Protein AF-A0A6P6VJN5-F1 (afdb_monomer_lite)

Secondary structure (DSSP, 8-state):
----PPP---------------------------------GGGG-----S--S-S---HHHHHHHHHHHHHHHHH--HHHHHHHHHHTS-GGGS--B-HHHHHHHHTT-TTS----SS-B-

Sequence (121 aa):
MASHRICFVSLASLSNKKPRNRQKSHLCQDFEKEEMGIDLKVGGKVKKTKRTAPKSDDIYLKLLVKLYRFLVRRTGSRFNAVLLKRLFMSKINKPPLSLSRLVKVMEGKEDTIAVLVGTIC

Structure (mmCIF, N/CA/C/O backbone):
data_AF-A0A6P6VJN5-F1
#
_entry.id   AF-A0A6P6VJN5-F1
#
loop_
_atom_site.group_PDB
_atom_site.id
_atom_site.type_symbol
_atom_site.label_atom_id
_atom_site.label_alt_id
_atom_site.label_comp_id
_atom_site.label_asym_id
_atom_site.label_entity_id
_atom_site.label_seq_id
_atom_site.pdbx_PDB_ins_code
_atom_site.Cartn_x
_atom_site.Cartn_y
_atom_site.Cartn_z
_atom_site.occupancy
_atom_site.B_iso_or_equiv
_atom_site.auth_seq_id
_atom_site.auth_comp_id
_atom_site.auth_asym_id
_atom_site.auth_atom_id
_atom_site.pdbx_PDB_model_num
ATOM 1 N N . MET A 1 1 ? -44.663 25.502 -10.613 1.00 41.06 1 MET A N 1
ATOM 2 C CA . MET A 1 1 ? -43.741 26.267 -9.747 1.00 41.06 1 MET A CA 1
ATOM 3 C C . MET A 1 1 ? -42.373 26.295 -10.412 1.00 41.06 1 MET A C 1
ATOM 5 O O . MET A 1 1 ? -41.951 25.270 -10.930 1.00 41.06 1 MET A O 1
ATOM 9 N N . ALA A 1 2 ? -41.798 27.497 -10.489 1.00 38.66 2 ALA A N 1
ATOM 10 C CA . ALA A 1 2 ? -40.539 27.898 -11.128 1.00 38.66 2 ALA A CA 1
ATOM 11 C C . ALA A 1 2 ? -39.391 26.877 -10.942 1.00 38.66 2 ALA A C 1
ATOM 13 O O . ALA A 1 2 ? -39.262 26.290 -9.876 1.00 38.66 2 ALA A O 1
ATOM 14 N N . SER A 1 3 ? -38.628 26.505 -11.977 1.00 29.95 3 SER A N 1
ATOM 15 C CA . SER A 1 3 ? -37.592 27.301 -12.665 1.00 29.95 3 SER A CA 1
ATOM 16 C C . SER A 1 3 ? -36.496 27.776 -11.700 1.00 29.95 3 SER A C 1
ATOM 18 O O . SER A 1 3 ? -36.777 28.543 -10.792 1.00 29.95 3 SER A O 1
ATOM 20 N N . HIS A 1 4 ? -35.257 27.307 -11.879 1.00 33.25 4 HIS A N 1
ATOM 21 C CA . HIS A 1 4 ? -34.145 28.141 -12.359 1.00 33.25 4 HIS A CA 1
ATOM 22 C C . HIS A 1 4 ? -32.808 27.388 -12.294 1.00 33.25 4 HIS A C 1
ATOM 24 O O . HIS A 1 4 ? -32.218 27.144 -11.245 1.00 33.25 4 HIS A O 1
ATOM 30 N N . ARG A 1 5 ? -32.348 27.032 -13.499 1.00 33.62 5 ARG A N 1
ATOM 31 C CA . ARG A 1 5 ? -30.970 26.687 -13.840 1.00 33.62 5 ARG A CA 1
ATOM 32 C C . ARG A 1 5 ? -30.081 27.914 -13.638 1.00 33.62 5 ARG A C 1
ATOM 34 O O . ARG A 1 5 ? -30.485 29.034 -13.943 1.00 33.62 5 ARG A O 1
ATOM 41 N N . ILE A 1 6 ? -28.871 27.667 -13.156 1.00 38.53 6 ILE A N 1
ATOM 42 C CA . ILE A 1 6 ? -27.840 28.670 -12.900 1.00 38.53 6 ILE A CA 1
ATOM 43 C C . ILE A 1 6 ? -27.374 29.283 -14.230 1.00 38.53 6 ILE A C 1
ATOM 45 O O . ILE A 1 6 ? -26.937 28.574 -15.136 1.00 38.53 6 ILE A O 1
ATOM 49 N N . CYS A 1 7 ? -27.503 30.609 -14.320 1.00 26.97 7 CYS A N 1
ATOM 50 C CA . CYS A 1 7 ? -26.990 31.467 -15.382 1.00 26.97 7 CYS A CA 1
ATOM 51 C C . CYS A 1 7 ? -25.458 31.469 -15.402 1.00 26.97 7 CYS A C 1
ATOM 53 O O . CYS A 1 7 ? -24.831 31.789 -14.395 1.00 26.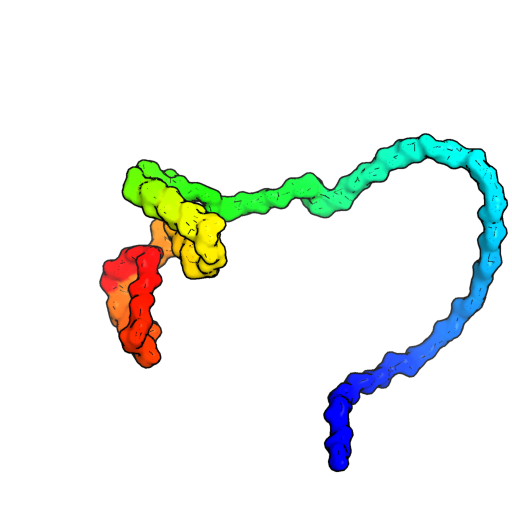97 7 CYS A O 1
ATOM 55 N N . PHE A 1 8 ? -24.866 31.241 -16.575 1.00 30.28 8 PHE A N 1
ATOM 56 C CA . PHE A 1 8 ? -23.544 31.773 -16.905 1.00 30.28 8 PHE A CA 1
ATOM 57 C C . PHE A 1 8 ? -23.739 32.811 -18.005 1.00 30.28 8 PHE A C 1
ATOM 59 O O . PHE A 1 8 ? -24.189 32.495 -19.107 1.00 30.28 8 PHE A O 1
ATOM 66 N N . VAL A 1 9 ? -23.498 34.071 -17.657 1.00 34.94 9 VAL A N 1
ATOM 67 C CA . VAL A 1 9 ? -23.752 35.215 -18.526 1.00 34.94 9 VAL A CA 1
ATOM 68 C C . VAL A 1 9 ? -22.583 35.381 -19.492 1.00 34.94 9 VAL A C 1
ATOM 70 O O . VAL A 1 9 ? -21.448 35.635 -19.106 1.00 34.94 9 VAL A O 1
ATOM 73 N N . SER A 1 10 ? -22.930 35.191 -20.760 1.00 29.27 10 SER A N 1
ATOM 74 C CA . SER A 1 10 ? -22.388 35.804 -21.970 1.00 29.27 10 SER A CA 1
ATOM 75 C C . SER A 1 10 ? -21.598 37.103 -21.770 1.00 29.27 10 SER A C 1
ATOM 77 O O . SER A 1 10 ? -22.142 38.084 -21.275 1.00 29.27 10 SER A O 1
ATOM 79 N N . LEU A 1 11 ? -20.404 37.166 -22.362 1.00 32.53 11 LEU A N 1
ATOM 80 C CA . LEU A 1 11 ? -19.951 38.371 -23.053 1.00 32.53 11 LEU A CA 1
ATOM 81 C C . LEU A 1 11 ? -19.434 37.957 -24.436 1.00 32.53 11 LEU A C 1
ATOM 83 O O . LEU A 1 11 ? -18.291 37.541 -24.610 1.00 32.53 11 LEU A O 1
ATOM 87 N N . ALA A 1 12 ? -20.328 38.031 -25.417 1.00 36.06 12 ALA A N 1
ATOM 88 C CA . ALA A 1 12 ? -19.999 38.014 -26.830 1.00 36.06 12 ALA A CA 1
ATOM 89 C C . ALA A 1 12 ? -20.174 39.429 -27.392 1.00 36.06 12 ALA A C 1
ATOM 91 O O . ALA A 1 12 ? -21.232 40.037 -27.237 1.00 36.06 12 ALA A O 1
ATOM 92 N N . SER A 1 13 ? -19.140 39.934 -28.056 1.00 34.41 13 SER A N 1
ATOM 93 C CA . SER A 1 13 ? -19.173 40.962 -29.106 1.00 34.41 13 SER A CA 1
ATOM 94 C C . SER A 1 13 ? -17.732 41.160 -29.569 1.00 34.41 13 SER A C 1
ATOM 96 O O . SER A 1 13 ? -16.835 41.194 -28.741 1.00 34.41 13 SER A O 1
ATOM 98 N N . LEU A 1 14 ? -17.378 41.329 -30.833 1.00 37.81 14 LEU A N 1
ATOM 99 C CA . LEU A 1 14 ? -18.037 41.288 -32.135 1.00 37.81 14 LEU A CA 1
ATOM 100 C C . LEU A 1 14 ? -16.842 41.476 -33.099 1.00 37.81 14 LEU A C 1
ATOM 102 O O . LEU A 1 14 ? -15.976 42.291 -32.794 1.00 37.81 14 LEU A O 1
ATOM 106 N N . SER A 1 15 ? -16.773 40.781 -34.235 1.00 32.72 15 SER A N 1
ATOM 107 C CA . SER A 1 15 ? -16.487 41.410 -35.543 1.00 32.72 15 SER A CA 1
ATOM 108 C C . SER A 1 15 ? -16.094 40.388 -36.617 1.00 32.72 15 SER A C 1
ATOM 110 O O . SER A 1 15 ? -15.025 39.785 -36.624 1.00 32.72 15 SER A O 1
ATOM 112 N N . ASN A 1 16 ? -17.046 40.247 -37.532 1.00 39.81 16 ASN A N 1
ATOM 113 C CA . ASN A 1 16 ? -16.986 39.897 -38.947 1.00 39.81 16 ASN A CA 1
ATOM 114 C C . ASN A 1 16 ? -15.630 40.039 -39.685 1.00 39.81 16 ASN A C 1
ATOM 116 O O . ASN A 1 16 ? -15.063 41.128 -39.735 1.00 39.81 16 ASN A O 1
ATOM 120 N N . LYS A 1 17 ? -15.254 39.001 -40.454 1.00 35.69 17 LYS A N 1
ATOM 121 C CA . LYS A 1 17 ? -15.036 39.085 -41.921 1.00 35.69 17 LYS A CA 1
ATOM 122 C C . LYS A 1 17 ? -14.866 37.691 -42.565 1.00 35.69 17 LYS A C 1
ATOM 124 O O . LYS A 1 17 ? -13.899 36.979 -42.336 1.00 35.69 17 LYS A O 1
ATOM 129 N N . LYS A 1 18 ? -15.842 37.337 -43.403 1.00 36.38 18 LYS A N 1
ATOM 130 C CA . LYS A 1 18 ? -15.865 36.303 -44.472 1.00 36.38 18 LYS A CA 1
ATOM 131 C C . LYS A 1 18 ? -15.063 36.833 -45.710 1.00 36.38 18 LYS A C 1
ATOM 133 O O . LYS A 1 18 ? -14.709 38.012 -45.642 1.00 36.38 18 LYS A O 1
ATOM 138 N N . PRO A 1 19 ? -14.824 36.151 -46.874 1.00 41.97 19 PRO A N 1
ATOM 139 C CA . PRO A 1 19 ? -15.019 34.753 -47.356 1.00 41.97 19 PRO A CA 1
ATOM 140 C C . PRO A 1 19 ? -13.802 34.158 -48.146 1.00 41.97 19 PRO A C 1
ATOM 142 O O . PRO A 1 19 ? -12.883 34.884 -48.501 1.00 41.97 19 PRO A O 1
ATOM 145 N N . ARG A 1 20 ? -13.861 32.887 -48.597 1.00 31.16 20 ARG A N 1
ATOM 146 C CA . ARG A 1 20 ? -14.124 32.473 -50.014 1.00 31.16 20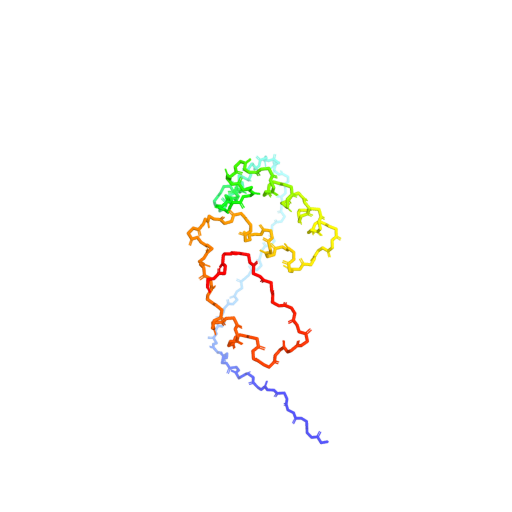 ARG A CA 1
ATOM 147 C C . ARG A 1 20 ? -13.607 31.064 -50.344 1.00 31.16 20 ARG A C 1
ATOM 149 O O . ARG A 1 20 ? -12.436 30.747 -50.215 1.00 31.16 20 ARG A O 1
ATOM 156 N N . ASN A 1 21 ? -14.550 30.293 -50.869 1.00 37.03 21 ASN A N 1
ATOM 157 C CA . ASN A 1 21 ? -14.453 29.030 -51.586 1.00 37.03 21 ASN A CA 1
ATOM 158 C C . ASN A 1 21 ? -13.385 29.034 -52.702 1.00 37.03 21 ASN A C 1
ATOM 160 O O . ASN A 1 21 ? -13.310 30.010 -53.453 1.00 37.03 21 ASN A O 1
ATOM 164 N N . ARG A 1 22 ? -12.664 27.921 -52.898 1.00 32.91 22 ARG A N 1
ATOM 165 C CA . ARG A 1 22 ? -12.225 27.499 -54.238 1.00 32.91 22 ARG A CA 1
ATOM 166 C C . ARG A 1 22 ? -11.879 26.012 -54.278 1.00 32.91 22 ARG A C 1
ATOM 168 O O . ARG A 1 22 ? -10.839 25.575 -53.804 1.00 32.91 22 ARG A O 1
ATOM 175 N N . GLN A 1 23 ? -12.788 25.272 -54.901 1.00 43.59 23 GLN A N 1
ATOM 176 C CA . GLN A 1 23 ? -12.541 23.989 -55.542 1.00 43.59 23 GLN A CA 1
ATOM 177 C C . GLN A 1 23 ? -11.275 24.062 -56.408 1.00 43.59 23 GLN A C 1
ATOM 179 O O . GLN A 1 23 ? -11.150 24.971 -57.230 1.00 43.59 23 GLN A O 1
ATOM 184 N N . LYS A 1 24 ? -10.394 23.070 -56.279 1.00 35.03 24 LYS A N 1
ATOM 185 C CA . LYS A 1 24 ? -9.616 22.538 -57.399 1.00 35.03 24 LYS A CA 1
ATOM 186 C C . LYS A 1 24 ? -9.541 21.023 -57.254 1.00 35.03 24 LYS A C 1
ATOM 188 O O . LYS A 1 24 ? -8.782 20.489 -56.456 1.00 35.03 24 LYS A O 1
ATOM 193 N N . SER A 1 25 ? -10.379 20.358 -58.041 1.00 39.44 25 SER A N 1
ATOM 194 C CA . SER A 1 25 ? -10.029 19.102 -58.687 1.00 39.44 25 SER A CA 1
ATOM 195 C C . SER A 1 25 ? -8.676 19.259 -59.377 1.00 39.44 25 SER A C 1
ATOM 197 O O . SER A 1 25 ? -8.455 20.292 -60.006 1.00 39.44 25 SER A O 1
ATOM 199 N N . HIS A 1 26 ? -7.799 18.266 -59.256 1.00 31.64 26 HIS A N 1
ATOM 200 C CA . HIS A 1 26 ? -7.094 17.633 -60.371 1.00 31.64 26 HIS A CA 1
ATOM 201 C C . HIS A 1 26 ? -5.943 16.761 -59.856 1.00 31.64 26 HIS A C 1
ATOM 203 O O . HIS A 1 26 ? -5.054 17.244 -59.171 1.00 31.64 26 HIS A O 1
ATOM 209 N N . LEU A 1 27 ? -5.978 15.515 -60.334 1.00 31.94 27 LEU A N 1
ATOM 210 C CA . LEU A 1 27 ? -4.835 14.724 -60.782 1.00 31.94 27 LEU A CA 1
ATOM 211 C C . LEU A 1 27 ? -3.966 14.050 -59.712 1.00 31.94 27 LEU A C 1
ATOM 213 O O . LEU A 1 27 ? -3.270 14.672 -58.923 1.00 31.94 27 LEU A O 1
ATOM 217 N N . CYS A 1 28 ? -4.021 12.719 -59.794 1.00 43.47 28 CYS A N 1
ATOM 218 C CA . CYS A 1 28 ? -3.006 11.754 -59.399 1.00 43.47 28 CYS A CA 1
ATOM 219 C C . CYS A 1 28 ? -1.591 12.340 -59.467 1.00 43.47 28 CYS A C 1
ATOM 221 O O . CYS A 1 28 ? -1.085 12.554 -60.566 1.00 43.47 28 CYS A O 1
ATOM 223 N N . GLN A 1 29 ? -0.970 12.560 -58.311 1.00 35.84 29 GLN A N 1
ATOM 224 C CA . GLN A 1 29 ? 0.471 12.726 -58.166 1.00 35.84 29 GLN A CA 1
ATOM 225 C C . GLN A 1 29 ? 0.871 12.017 -56.871 1.00 35.84 29 GLN A C 1
ATOM 227 O O . GLN A 1 29 ? 0.421 12.381 -55.789 1.00 35.84 29 GLN A O 1
ATOM 232 N N . ASP A 1 30 ? 1.592 10.915 -57.068 1.00 36.44 30 ASP A N 1
ATOM 233 C CA . ASP A 1 30 ? 2.612 10.347 -56.194 1.00 36.44 30 ASP A CA 1
ATOM 234 C C . ASP A 1 30 ? 2.217 10.076 -54.732 1.00 36.44 30 ASP A C 1
ATOM 236 O O . ASP A 1 30 ? 2.179 10.954 -53.874 1.00 36.44 30 ASP A O 1
ATOM 240 N N . PHE A 1 31 ? 2.017 8.789 -54.417 1.00 38.62 31 PHE A N 1
ATOM 241 C CA . PHE A 1 31 ? 2.213 8.277 -53.058 1.00 38.62 31 PHE A CA 1
ATOM 242 C C . PHE A 1 31 ? 3.713 8.362 -52.730 1.00 38.62 31 PHE A C 1
ATOM 244 O O . PHE A 1 31 ? 4.413 7.350 -52.655 1.00 38.62 31 PHE A O 1
ATOM 251 N N . GLU A 1 32 ? 4.229 9.575 -52.549 1.00 44.28 32 GLU A N 1
ATOM 252 C CA . GLU A 1 32 ? 5.441 9.748 -51.771 1.00 44.28 32 GLU A CA 1
ATOM 253 C C . GLU A 1 32 ? 5.114 9.244 -50.369 1.00 44.28 32 GLU A C 1
ATOM 255 O O . GLU A 1 32 ? 4.182 9.696 -49.698 1.00 44.28 32 GLU A O 1
ATOM 260 N N . LYS A 1 33 ? 5.827 8.196 -49.964 1.00 51.19 33 LYS A N 1
ATOM 261 C CA . LYS A 1 33 ? 5.791 7.693 -48.603 1.00 51.19 33 LYS A CA 1
ATOM 262 C C . LYS A 1 33 ? 6.429 8.770 -47.737 1.00 51.19 33 LYS A C 1
ATOM 264 O O . LYS A 1 33 ? 7.619 8.716 -47.455 1.00 51.19 33 LYS A O 1
ATOM 269 N N . GLU A 1 34 ? 5.621 9.745 -47.346 1.00 46.66 34 GLU A N 1
ATOM 270 C CA . GLU A 1 34 ? 5.895 10.624 -46.225 1.00 46.66 34 GLU A CA 1
ATOM 271 C C . GLU A 1 34 ? 6.133 9.699 -45.030 1.00 46.66 34 GLU A C 1
ATOM 273 O O . GLU A 1 34 ? 5.195 9.184 -44.409 1.00 46.66 34 GLU A O 1
ATOM 278 N N . GLU A 1 35 ? 7.399 9.403 -44.728 1.00 59.62 35 GLU A N 1
ATOM 279 C CA . GLU A 1 35 ? 7.759 8.944 -43.399 1.00 59.62 35 GLU A CA 1
ATOM 280 C C . GLU A 1 35 ? 7.466 10.112 -42.462 1.00 59.62 35 GLU A C 1
ATOM 282 O O . GLU A 1 35 ? 8.332 10.921 -42.138 1.00 59.62 35 GLU A O 1
ATOM 287 N N . MET A 1 36 ? 6.201 10.216 -42.052 1.00 62.00 36 MET A N 1
ATOM 288 C CA . MET A 1 36 ? 5.740 11.100 -40.995 1.00 62.00 36 MET A CA 1
ATOM 289 C C . MET A 1 36 ? 6.394 10.620 -39.701 1.00 62.00 36 MET A C 1
ATOM 291 O O . MET A 1 36 ? 5.803 9.865 -38.925 1.00 62.00 36 MET A O 1
ATOM 295 N N . GLY A 1 37 ? 7.656 11.008 -39.505 1.00 68.69 37 GLY A N 1
ATOM 296 C CA . GLY A 1 37 ? 8.399 10.793 -38.279 1.00 68.69 37 GLY A CA 1
ATOM 297 C C . GLY A 1 37 ? 7.539 11.281 -37.127 1.00 68.69 37 GLY A C 1
ATOM 298 O O . GLY A 1 37 ? 7.203 12.461 -37.038 1.00 68.69 37 GLY A O 1
ATOM 299 N N . ILE A 1 38 ? 7.103 10.349 -36.282 1.00 70.94 38 ILE A N 1
ATOM 300 C CA . ILE A 1 38 ? 6.201 10.676 -35.187 1.00 70.94 38 ILE A CA 1
ATOM 301 C C . ILE A 1 38 ? 7.016 11.474 -34.166 1.00 70.94 38 ILE A C 1
ATOM 303 O O . ILE A 1 38 ? 7.825 10.898 -33.435 1.00 70.94 38 ILE A O 1
ATOM 307 N N . ASP A 1 39 ? 6.804 12.791 -34.107 1.00 73.81 39 ASP A N 1
ATOM 308 C CA . ASP A 1 39 ? 7.362 13.635 -33.050 1.00 73.81 39 ASP A CA 1
ATOM 309 C C . ASP A 1 39 ? 6.662 13.314 -31.724 1.00 73.81 39 ASP A C 1
ATOM 311 O O . ASP A 1 39 ? 5.623 13.862 -31.345 1.00 73.81 39 ASP A O 1
ATOM 315 N N . LEU A 1 40 ? 7.205 12.320 -31.027 1.00 73.50 40 LEU A N 1
ATOM 316 C CA . LEU A 1 40 ? 6.747 11.932 -29.707 1.00 73.50 40 LEU A CA 1
ATOM 317 C C . LEU A 1 40 ? 7.407 12.855 -28.684 1.00 73.50 40 LEU A C 1
ATOM 319 O O . LEU A 1 40 ? 8.605 12.729 -28.420 1.00 73.50 40 LEU A O 1
ATOM 323 N N . LYS A 1 41 ? 6.617 13.708 -28.014 1.00 70.62 41 LYS A N 1
ATOM 324 C CA . LYS A 1 41 ? 7.058 14.402 -26.790 1.00 70.62 41 LYS A CA 1
ATOM 325 C C . LYS A 1 41 ? 7.727 13.384 -25.850 1.00 70.62 41 LYS A C 1
ATOM 327 O O . LYS A 1 41 ? 7.085 12.455 -25.360 1.00 70.62 41 LYS A O 1
ATOM 332 N N . VAL A 1 42 ? 9.027 13.570 -25.599 1.00 68.31 42 VAL A N 1
ATOM 333 C CA . VAL A 1 42 ? 9.896 12.699 -24.775 1.00 68.31 42 VAL A CA 1
ATOM 334 C C . VAL A 1 42 ? 10.170 11.290 -25.362 1.00 68.31 42 VAL A C 1
ATOM 336 O O . VAL A 1 42 ? 10.441 10.342 -24.624 1.00 68.31 42 VAL A O 1
ATOM 339 N N . GLY A 1 43 ? 10.129 11.116 -26.687 1.00 75.19 43 GLY A N 1
ATOM 340 C CA . GLY A 1 43 ? 10.628 9.915 -27.378 1.00 75.19 43 GLY A CA 1
ATOM 341 C C . GLY A 1 43 ? 9.842 8.624 -27.109 1.00 75.19 43 GLY A C 1
ATOM 342 O O . GLY A 1 43 ? 10.400 7.529 -27.194 1.00 75.19 43 GLY A O 1
ATOM 343 N N . GLY A 1 44 ? 8.571 8.731 -26.705 1.00 78.94 44 GLY A N 1
ATOM 344 C CA . GLY A 1 44 ? 7.637 7.605 -26.530 1.00 78.94 44 GLY A CA 1
ATOM 345 C C . GLY A 1 44 ? 7.907 6.671 -25.340 1.00 78.94 44 GLY A C 1
ATOM 346 O O . GLY A 1 44 ? 7.023 5.924 -24.919 1.00 78.94 44 GLY A O 1
ATOM 347 N N . LYS A 1 45 ? 9.105 6.707 -24.747 1.00 79.50 45 LYS A N 1
ATOM 348 C CA . LYS A 1 45 ? 9.505 5.830 -23.639 1.00 79.50 45 LYS A CA 1
ATOM 349 C C . LYS A 1 45 ? 9.263 6.506 -22.293 1.00 79.50 45 LYS A C 1
ATOM 351 O O . LYS A 1 45 ? 10.083 7.278 -21.800 1.00 79.50 45 LYS A O 1
ATOM 356 N N . VAL A 1 46 ? 8.162 6.141 -21.639 1.00 83.75 46 VAL A N 1
ATOM 357 C CA . VAL A 1 46 ? 7.863 6.612 -20.279 1.00 83.75 46 VAL A CA 1
ATOM 358 C C . VAL A 1 46 ? 8.780 5.921 -19.266 1.00 83.75 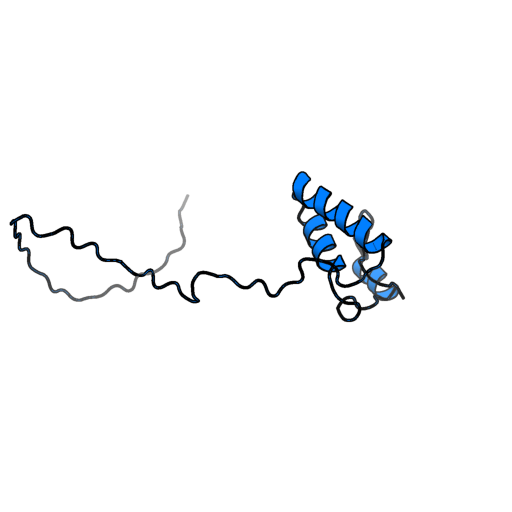46 VAL A C 1
ATOM 360 O O . VAL A 1 46 ? 8.594 4.750 -18.918 1.00 83.75 46 VAL A O 1
ATOM 363 N N . L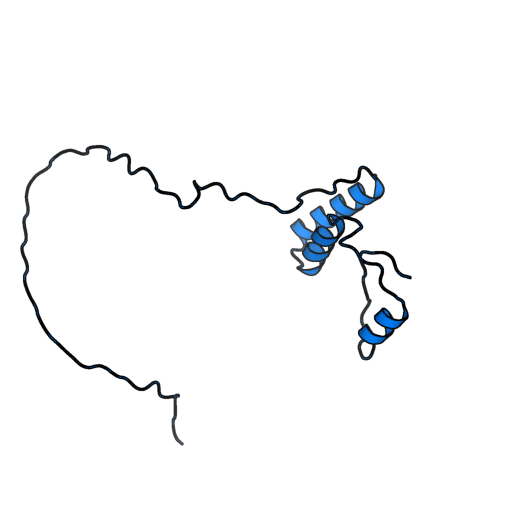YS A 1 47 ? 9.768 6.659 -18.748 1.00 83.75 47 LYS A N 1
ATOM 364 C CA . LYS A 1 47 ? 10.639 6.189 -17.662 1.00 83.75 47 LYS A CA 1
ATOM 365 C C . LYS A 1 47 ? 9.837 6.057 -16.364 1.00 83.75 47 LYS A C 1
ATOM 367 O O . LYS A 1 47 ? 9.180 6.994 -15.918 1.00 83.75 47 LYS A O 1
ATOM 372 N N . LYS A 1 48 ? 9.904 4.886 -15.725 1.00 82.50 48 LYS A N 1
ATOM 373 C CA . LYS A 1 48 ? 9.271 4.629 -14.421 1.00 82.50 48 LYS A CA 1
ATOM 374 C C . LYS A 1 48 ? 10.315 4.762 -13.312 1.00 82.50 48 LYS A C 1
ATOM 376 O O . LYS A 1 48 ? 11.049 3.821 -13.049 1.00 82.50 48 LYS A O 1
ATOM 381 N N . THR A 1 49 ? 10.332 5.896 -12.615 1.00 84.19 49 THR A N 1
ATOM 382 C CA . THR A 1 49 ? 11.279 6.176 -11.509 1.00 84.19 49 THR A CA 1
ATOM 383 C C . THR A 1 49 ? 10.932 5.441 -10.201 1.00 84.19 49 THR A C 1
ATOM 385 O O . THR A 1 49 ? 11.678 5.475 -9.225 1.00 84.19 49 THR A O 1
ATOM 388 N N . LYS A 1 50 ? 9.783 4.756 -10.142 1.00 85.81 50 LYS A N 1
ATOM 389 C CA . LYS A 1 50 ? 9.326 4.040 -8.941 1.00 85.81 50 LYS A CA 1
ATOM 390 C C . LYS A 1 50 ? 9.999 2.674 -8.787 1.00 85.81 50 LYS A C 1
ATOM 392 O O . LYS A 1 50 ? 10.264 1.987 -9.768 1.00 85.81 50 LYS A O 1
ATOM 397 N N . ARG A 1 51 ? 10.184 2.238 -7.536 1.00 86.81 51 ARG A N 1
ATOM 398 C CA . ARG A 1 51 ? 10.670 0.884 -7.234 1.00 86.81 51 ARG A CA 1
ATOM 399 C C . ARG A 1 51 ? 9.623 -0.161 -7.619 1.00 86.81 51 ARG A C 1
ATOM 401 O O . ARG A 1 51 ? 8.478 -0.085 -7.176 1.00 86.81 51 ARG A O 1
ATOM 408 N N . THR A 1 52 ? 10.040 -1.134 -8.424 1.00 86.31 52 THR A N 1
ATOM 409 C CA . THR A 1 52 ? 9.189 -2.239 -8.906 1.00 86.31 52 THR A CA 1
ATOM 410 C C . THR A 1 52 ? 9.367 -3.519 -8.080 1.00 86.31 52 THR A C 1
ATOM 412 O O . THR A 1 52 ? 8.495 -4.384 -8.092 1.00 86.31 52 THR A O 1
ATOM 415 N N . ALA A 1 53 ? 10.481 -3.631 -7.356 1.00 87.56 53 ALA A N 1
ATOM 416 C CA . ALA A 1 53 ? 10.850 -4.777 -6.533 1.00 87.56 53 ALA A CA 1
ATOM 417 C C . ALA A 1 53 ? 11.499 -4.298 -5.218 1.00 87.56 53 ALA A C 1
ATOM 419 O O . ALA A 1 53 ? 12.037 -3.181 -5.180 1.00 87.56 53 ALA A O 1
ATOM 420 N N . PRO A 1 54 ? 11.447 -5.106 -4.141 1.00 90.12 54 PRO A N 1
ATOM 421 C CA . PRO A 1 54 ? 12.199 -4.811 -2.930 1.00 90.12 54 PRO A CA 1
ATOM 422 C C . PRO A 1 54 ? 13.700 -4.906 -3.235 1.00 90.12 54 PRO A C 1
ATOM 424 O O . PRO A 1 54 ? 14.124 -5.776 -3.988 1.00 90.12 54 PRO A O 1
ATOM 427 N N . LYS A 1 55 ? 14.497 -3.998 -2.658 1.00 88.75 55 LYS A N 1
ATOM 428 C CA . LYS A 1 55 ? 15.965 -4.054 -2.767 1.00 88.75 55 LYS A CA 1
ATOM 429 C C . LYS A 1 55 ? 16.597 -5.064 -1.805 1.00 88.75 55 LYS A C 1
ATOM 431 O O . LYS A 1 55 ? 17.716 -5.483 -2.037 1.00 88.75 55 LYS A O 1
ATOM 436 N N . SER A 1 56 ? 15.912 -5.379 -0.707 1.00 88.94 56 SER A N 1
ATOM 437 C CA . SER A 1 56 ? 16.425 -6.262 0.342 1.00 88.94 56 SER A CA 1
ATOM 438 C C . SER A 1 56 ? 16.342 -7.729 -0.072 1.00 88.94 56 SER A C 1
ATOM 440 O O . SER A 1 56 ? 15.341 -8.146 -0.662 1.00 88.94 56 SER A O 1
ATOM 442 N N . ASP A 1 57 ? 17.354 -8.510 0.311 1.00 90.94 57 ASP A N 1
ATOM 443 C CA . ASP A 1 57 ? 17.440 -9.930 -0.035 1.00 90.94 57 ASP A CA 1
ATOM 444 C C . ASP A 1 57 ? 16.740 -10.895 0.926 1.00 90.94 57 ASP A C 1
ATOM 446 O O . ASP A 1 57 ? 16.688 -12.090 0.638 1.00 90.94 57 ASP A O 1
ATOM 450 N N . ASP A 1 58 ? 16.121 -10.368 1.983 1.00 92.88 58 ASP A N 1
ATOM 451 C CA . ASP A 1 58 ? 15.338 -11.123 2.962 1.00 92.88 58 ASP A CA 1
ATOM 452 C C . ASP A 1 58 ? 14.251 -11.997 2.304 1.00 92.88 58 ASP A C 1
ATOM 454 O O . ASP A 1 58 ? 13.407 -11.534 1.522 1.00 92.88 58 ASP A O 1
ATOM 458 N N . ILE A 1 59 ? 14.281 -13.283 2.650 1.00 95.44 59 ILE A N 1
ATOM 459 C CA . ILE A 1 59 ? 13.393 -14.323 2.135 1.00 95.44 59 ILE A CA 1
ATOM 460 C C . ILE A 1 59 ? 11.946 -14.054 2.567 1.00 95.44 59 ILE A C 1
ATOM 462 O O . ILE A 1 59 ? 11.038 -14.155 1.736 1.00 95.44 59 ILE A O 1
ATOM 466 N N . TYR A 1 60 ? 11.708 -13.638 3.814 1.00 94.00 60 TYR A N 1
ATOM 467 C CA . TYR A 1 60 ? 10.354 -13.397 4.327 1.00 94.00 60 TYR A CA 1
ATOM 468 C C . TYR A 1 60 ? 9.686 -12.233 3.604 1.00 94.00 60 TYR A C 1
ATOM 470 O O . TYR A 1 60 ? 8.530 -12.323 3.179 1.00 94.00 60 TYR A O 1
ATOM 478 N N . LEU A 1 61 ? 10.440 -11.160 3.364 1.00 91.94 61 LEU A N 1
ATOM 479 C CA . LEU A 1 61 ? 9.947 -10.017 2.607 1.00 91.94 61 LEU A CA 1
ATOM 480 C C . LEU A 1 61 ? 9.611 -10.403 1.159 1.00 91.94 61 LEU A C 1
ATOM 482 O O . LEU A 1 61 ? 8.580 -9.983 0.627 1.00 91.94 61 LEU A O 1
ATOM 486 N N . LYS A 1 62 ? 10.450 -11.228 0.519 1.00 92.75 62 LYS A N 1
ATOM 487 C CA . LYS A 1 62 ? 10.206 -11.734 -0.842 1.00 92.75 62 LYS A CA 1
ATOM 488 C C . LYS A 1 62 ? 8.942 -12.598 -0.907 1.00 92.75 62 LYS A C 1
ATOM 490 O O . LYS A 1 62 ? 8.171 -12.454 -1.860 1.00 92.75 62 LYS A O 1
ATOM 495 N N . LEU A 1 63 ? 8.694 -13.447 0.091 1.00 94.75 63 LEU A N 1
ATOM 496 C CA . LEU A 1 63 ? 7.474 -14.258 0.188 1.00 94.75 63 LEU A CA 1
ATOM 497 C C . LEU A 1 63 ? 6.226 -13.383 0.349 1.00 94.75 63 LEU A C 1
ATOM 499 O O . LEU A 1 63 ? 5.269 -13.532 -0.415 1.00 94.75 63 LEU A O 1
ATOM 503 N N . LEU A 1 64 ? 6.269 -12.402 1.255 1.00 93.06 64 LEU A N 1
ATOM 504 C CA . LEU A 1 64 ? 5.153 -11.484 1.486 1.00 93.06 64 LEU A CA 1
ATOM 505 C C . LEU A 1 64 ? 4.800 -10.701 0.212 1.00 93.06 64 LEU A C 1
ATOM 507 O O . LEU A 1 64 ? 3.639 -10.574 -0.170 1.00 93.06 64 LEU A O 1
ATOM 511 N N . VAL A 1 65 ? 5.819 -10.222 -0.504 1.00 94.12 65 VAL A N 1
ATOM 512 C CA . VAL A 1 65 ? 5.647 -9.520 -1.779 1.00 94.12 65 VAL A CA 1
ATOM 513 C C . VAL A 1 65 ? 5.014 -10.419 -2.841 1.00 94.12 65 VAL A C 1
ATOM 515 O O . VAL A 1 65 ? 4.160 -9.943 -3.590 1.00 94.12 65 VAL A O 1
ATOM 518 N N . LYS A 1 66 ? 5.400 -11.698 -2.935 1.00 94.19 66 LYS A N 1
ATOM 519 C CA . LYS A 1 66 ? 4.788 -12.642 -3.888 1.00 94.19 66 LYS A CA 1
ATOM 520 C C . LYS A 1 66 ? 3.293 -12.811 -3.614 1.00 94.19 66 LYS A C 1
ATOM 522 O O . LYS A 1 66 ? 2.501 -12.697 -4.549 1.00 94.19 66 LYS A O 1
ATOM 527 N N . LEU A 1 67 ? 2.919 -12.981 -2.346 1.00 94.25 67 LEU A N 1
ATOM 528 C CA . LEU A 1 67 ? 1.526 -13.077 -1.910 1.00 94.25 67 LEU A CA 1
ATOM 529 C C . LEU A 1 67 ? 0.744 -11.815 -2.305 1.00 94.25 67 LEU A C 1
ATOM 531 O O . LEU A 1 67 ? -0.250 -11.893 -3.027 1.00 94.25 67 LEU A O 1
ATOM 535 N N . TYR A 1 68 ? 1.221 -10.630 -1.921 1.00 94.44 68 TYR A N 1
ATOM 536 C CA . TYR A 1 68 ? 0.510 -9.386 -2.230 1.00 94.44 68 TYR A CA 1
ATOM 537 C C . TYR A 1 68 ? 0.462 -9.077 -3.733 1.00 94.44 68 TYR A C 1
ATOM 539 O O . TYR A 1 68 ? -0.526 -8.518 -4.206 1.00 94.44 68 TYR A O 1
ATOM 547 N N . ARG A 1 69 ? 1.467 -9.478 -4.527 1.00 93.50 69 ARG A N 1
ATOM 548 C CA . ARG A 1 69 ? 1.402 -9.377 -5.999 1.00 93.50 69 ARG A CA 1
ATOM 549 C C . ARG A 1 69 ? 0.316 -10.273 -6.587 1.00 93.50 69 ARG A C 1
ATOM 551 O O . ARG A 1 69 ? -0.353 -9.848 -7.529 1.00 93.50 69 ARG A O 1
ATOM 558 N N . PHE A 1 70 ? 0.137 -11.475 -6.045 1.00 95.00 70 PHE A N 1
ATOM 559 C CA . PHE A 1 70 ? -0.943 -12.372 -6.445 1.00 95.00 70 PHE A CA 1
ATOM 560 C C . PHE A 1 70 ? -2.314 -11.771 -6.109 1.00 95.00 70 PHE A C 1
ATOM 562 O O . PHE A 1 70 ? -3.155 -11.641 -7.000 1.00 95.00 70 PHE A O 1
ATOM 569 N N . LEU A 1 71 ? -2.502 -11.298 -4.872 1.00 95.12 71 LEU A N 1
ATOM 570 C CA . LEU A 1 71 ? -3.759 -10.678 -4.439 1.00 95.12 71 LEU A CA 1
ATOM 571 C C . LEU A 1 71 ? -4.115 -9.430 -5.250 1.00 95.12 71 LEU A C 1
ATOM 573 O O . LEU A 1 71 ? -5.258 -9.274 -5.666 1.00 95.12 71 LEU A O 1
ATOM 577 N N . VAL A 1 72 ? -3.152 -8.546 -5.528 1.00 95.19 72 VAL A N 1
ATOM 578 C CA . VAL A 1 72 ? -3.414 -7.333 -6.322 1.00 95.19 72 VAL A CA 1
ATOM 579 C C . VAL A 1 72 ? -3.887 -7.679 -7.734 1.00 95.19 72 VAL A C 1
ATOM 581 O O . VAL A 1 72 ? -4.787 -7.019 -8.244 1.00 95.19 72 VAL A O 1
ATOM 584 N N . ARG A 1 73 ? -3.322 -8.720 -8.360 1.00 94.62 73 ARG A N 1
ATOM 585 C CA . ARG A 1 73 ? -3.734 -9.151 -9.705 1.00 94.62 73 ARG A CA 1
ATOM 586 C C . ARG A 1 73 ? -5.120 -9.791 -9.733 1.00 94.62 73 ARG A C 1
ATOM 588 O O . ARG A 1 73 ? -5.788 -9.675 -10.752 1.00 94.62 73 ARG A O 1
ATOM 595 N N . ARG A 1 74 ? -5.520 -10.499 -8.672 1.00 96.06 74 ARG A N 1
ATOM 596 C CA . ARG A 1 74 ? -6.792 -11.239 -8.625 1.00 96.06 74 ARG A CA 1
ATOM 597 C C . ARG A 1 74 ? -7.951 -10.408 -8.086 1.00 96.06 74 ARG A C 1
ATOM 599 O O . ARG A 1 74 ? -9.025 -10.435 -8.665 1.00 96.06 74 ARG A O 1
ATOM 606 N N .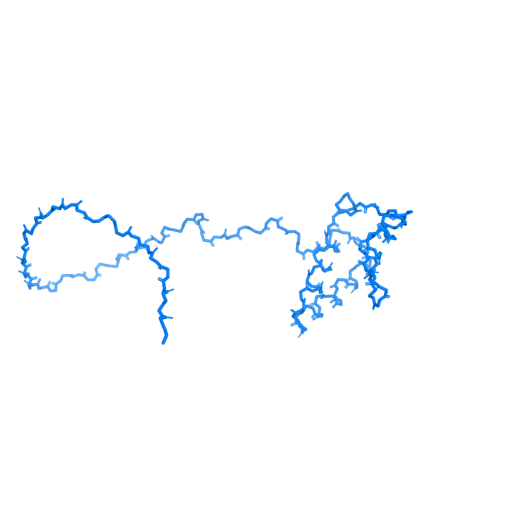 THR A 1 75 ? -7.737 -9.681 -6.995 1.00 94.31 75 THR A N 1
ATOM 607 C CA . THR A 1 75 ? -8.806 -8.977 -6.272 1.00 94.31 75 THR A CA 1
ATOM 608 C C . THR A 1 75 ? -8.987 -7.537 -6.750 1.00 94.31 75 THR A C 1
ATOM 610 O O . THR A 1 75 ? -10.063 -6.975 -6.599 1.00 94.31 75 THR A O 1
ATOM 613 N N . GLY A 1 76 ? -7.935 -6.892 -7.270 1.00 87.44 76 GLY A N 1
ATOM 614 C CA . GLY A 1 76 ? -8.002 -5.497 -7.727 1.00 87.44 76 GLY A CA 1
ATOM 615 C C . GLY A 1 76 ? -8.261 -4.455 -6.625 1.00 87.44 76 GLY A C 1
ATOM 616 O O . GLY A 1 76 ? -8.482 -3.284 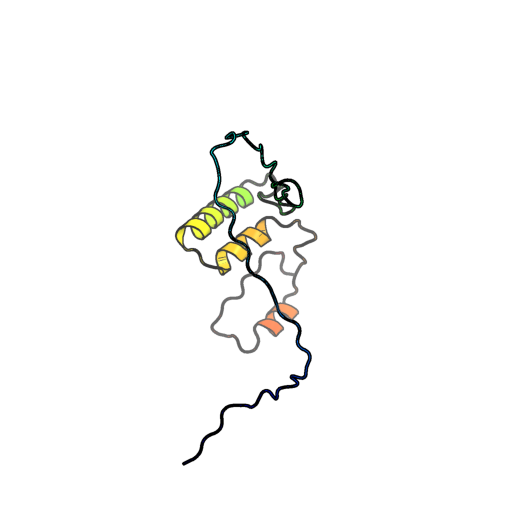-6.930 1.00 87.44 76 GLY A O 1
ATOM 617 N N . SER A 1 77 ? -8.222 -4.833 -5.340 1.00 93.19 77 SER A N 1
ATOM 618 C CA . SER A 1 77 ? -8.498 -3.906 -4.239 1.00 93.19 77 SER A CA 1
ATOM 619 C C . SER A 1 77 ? -7.398 -2.845 -4.093 1.00 93.19 77 SER A C 1
ATOM 621 O O . SER A 1 77 ? -6.193 -3.129 -4.107 1.00 93.19 77 SER A O 1
ATOM 623 N N . ARG A 1 78 ? -7.814 -1.584 -3.906 1.00 92.06 78 ARG A N 1
ATOM 624 C CA . ARG A 1 78 ? -6.885 -0.452 -3.727 1.00 92.06 78 ARG A CA 1
ATOM 625 C C . ARG A 1 78 ? -6.017 -0.608 -2.477 1.00 92.06 78 ARG A C 1
ATOM 627 O O . ARG A 1 78 ? -4.858 -0.201 -2.494 1.00 92.06 78 ARG A O 1
ATOM 634 N N . PHE A 1 79 ? -6.552 -1.227 -1.425 1.00 93.75 79 PHE A N 1
ATOM 635 C CA . PHE A 1 79 ? -5.834 -1.506 -0.180 1.00 93.75 79 PHE A CA 1
ATOM 636 C C . PHE A 1 79 ? -4.574 -2.354 -0.417 1.00 93.75 79 PHE A C 1
ATOM 638 O O . PHE A 1 79 ? -3.469 -1.941 -0.057 1.00 93.75 79 PHE A O 1
ATOM 645 N N . ASN A 1 80 ? -4.709 -3.472 -1.135 1.00 94.00 80 ASN A N 1
ATOM 646 C CA . ASN A 1 80 ? -3.591 -4.374 -1.425 1.00 94.00 80 ASN A CA 1
ATOM 647 C C . ASN A 1 80 ? -2.520 -3.691 -2.291 1.00 94.00 80 ASN A C 1
ATOM 649 O O . ASN A 1 80 ? -1.320 -3.890 -2.084 1.00 94.00 80 ASN A O 1
ATOM 653 N N . ALA A 1 81 ? -2.936 -2.833 -3.228 1.00 92.75 81 ALA A N 1
ATOM 654 C CA . ALA A 1 81 ? -2.013 -2.065 -4.060 1.00 92.75 81 ALA A CA 1
ATOM 655 C C . ALA A 1 81 ? -1.185 -1.057 -3.238 1.00 92.75 81 ALA A C 1
ATOM 657 O O . ALA A 1 81 ? 0.007 -0.866 -3.502 1.00 92.75 81 ALA A O 1
ATOM 658 N N . VAL A 1 82 ? -1.787 -0.434 -2.217 1.00 93.50 82 VAL A N 1
ATOM 659 C CA . VAL A 1 82 ? -1.087 0.476 -1.297 1.00 93.50 82 VAL A CA 1
ATOM 660 C C . VAL A 1 82 ? -0.095 -0.286 -0.420 1.00 93.50 82 VAL A C 1
ATOM 662 O O . VAL A 1 82 ? 1.049 0.159 -0.293 1.00 93.50 82 VAL A O 1
ATOM 665 N N . LEU A 1 83 ? -0.483 -1.441 0.131 1.00 93.81 83 LEU A N 1
ATOM 666 C CA . LEU A 1 83 ? 0.409 -2.281 0.938 1.00 93.81 83 LEU A CA 1
ATOM 667 C C . LEU A 1 83 ? 1.633 -2.738 0.140 1.00 93.81 83 LEU A C 1
ATOM 669 O O . LEU A 1 83 ? 2.764 -2.541 0.588 1.00 93.81 83 LEU A O 1
ATOM 673 N N . LEU A 1 84 ? 1.434 -3.234 -1.085 1.00 93.19 84 LEU A N 1
ATOM 674 C CA . LEU A 1 84 ? 2.531 -3.642 -1.963 1.00 93.19 84 LEU A CA 1
ATOM 675 C C . LEU A 1 84 ? 3.511 -2.487 -2.230 1.00 93.19 84 LEU A C 1
ATOM 677 O O . LEU A 1 84 ? 4.728 -2.668 -2.162 1.00 93.19 84 LEU A O 1
ATOM 681 N N . LYS A 1 85 ? 2.992 -1.276 -2.477 1.00 91.81 85 LYS A N 1
ATOM 682 C CA . LYS A 1 85 ? 3.823 -0.081 -2.675 1.00 91.81 85 LYS A CA 1
ATOM 683 C C . LYS A 1 85 ? 4.635 0.261 -1.422 1.00 91.81 85 LYS A C 1
ATOM 685 O O . LYS A 1 85 ? 5.798 0.637 -1.553 1.00 91.81 85 LYS A O 1
ATOM 690 N N . ARG A 1 86 ? 4.049 0.136 -0.225 1.00 93.19 86 ARG A N 1
ATOM 691 C CA . ARG A 1 86 ? 4.720 0.422 1.057 1.00 93.19 86 ARG A CA 1
ATOM 692 C C . ARG A 1 86 ? 5.804 -0.600 1.390 1.00 93.19 86 ARG A C 1
ATOM 694 O O . ARG A 1 86 ? 6.867 -0.213 1.870 1.00 93.19 86 ARG A O 1
ATOM 701 N N . LEU A 1 87 ? 5.605 -1.875 1.061 1.00 92.31 87 LEU A N 1
ATOM 702 C CA . LEU A 1 87 ? 6.618 -2.915 1.275 1.00 92.31 87 LEU A CA 1
ATOM 703 C C . LEU A 1 87 ? 7.923 -2.624 0.510 1.00 92.31 87 LEU A C 1
ATOM 705 O O . LEU A 1 87 ? 9.004 -2.809 1.069 1.00 92.31 87 LEU A O 1
ATOM 709 N N . PHE A 1 88 ? 7.843 -2.065 -0.706 1.00 91.25 88 PHE A N 1
ATOM 710 C CA . PHE A 1 88 ? 9.010 -1.706 -1.537 1.00 91.25 88 PHE A CA 1
ATOM 711 C C . PHE A 1 88 ? 9.776 -0.454 -1.087 1.00 91.25 88 PHE A C 1
ATOM 713 O O . PHE A 1 88 ? 10.864 -0.159 -1.600 1.00 91.25 88 PHE A O 1
ATOM 720 N N . MET A 1 89 ? 9.221 0.318 -0.155 1.00 91.38 89 MET A N 1
ATOM 721 C CA . MET A 1 89 ? 9.881 1.517 0.355 1.00 91.38 89 MET A CA 1
ATOM 722 C C . MET A 1 89 ? 11.135 1.149 1.165 1.00 91.38 89 MET A C 1
ATOM 724 O O . MET A 1 89 ? 11.271 0.036 1.670 1.00 91.38 89 MET A O 1
ATOM 728 N N . SER A 1 90 ? 12.081 2.081 1.278 1.00 89.75 90 SER A N 1
ATOM 729 C CA . SER A 1 90 ? 13.259 1.930 2.149 1.00 89.75 90 SER A CA 1
ATOM 730 C C . SER A 1 90 ? 12.877 2.164 3.608 1.00 89.75 90 SER A C 1
ATOM 732 O O . SER A 1 90 ? 11.845 2.774 3.874 1.00 89.75 90 SER A O 1
ATOM 734 N N . LYS A 1 91 ? 13.733 1.734 4.543 1.00 88.25 91 LYS A N 1
ATOM 735 C CA . LYS A 1 91 ? 13.526 1.916 5.990 1.00 88.25 91 LYS A CA 1
ATOM 736 C C . LYS A 1 91 ? 13.287 3.384 6.375 1.00 88.25 91 LYS A C 1
ATOM 738 O O . LYS A 1 91 ? 12.337 3.665 7.084 1.00 88.25 91 LYS A O 1
ATOM 743 N N . ILE A 1 92 ? 14.055 4.317 5.805 1.00 89.94 92 ILE A N 1
ATOM 744 C CA . ILE A 1 92 ? 13.902 5.768 6.049 1.00 89.94 92 ILE A CA 1
ATOM 745 C C . ILE A 1 92 ? 12.498 6.275 5.670 1.00 89.94 92 ILE A C 1
ATOM 747 O O . ILE A 1 92 ? 11.946 7.143 6.331 1.00 89.94 92 ILE A O 1
ATOM 751 N N . ASN A 1 93 ? 11.884 5.701 4.631 1.00 90.00 93 ASN A N 1
ATOM 752 C CA . ASN A 1 93 ? 10.557 6.106 4.162 1.00 90.00 93 ASN A CA 1
ATOM 753 C C . ASN A 1 93 ? 9.414 5.341 4.864 1.00 90.00 93 ASN A C 1
ATOM 755 O O . ASN A 1 93 ? 8.267 5.400 4.422 1.00 90.00 93 ASN A O 1
ATOM 759 N N . LYS A 1 94 ? 9.736 4.583 5.918 1.00 89.88 94 LYS A N 1
ATOM 760 C CA . LYS A 1 94 ? 8.806 3.885 6.811 1.00 89.88 94 LYS A CA 1
ATOM 761 C C . LYS A 1 94 ? 9.100 4.354 8.245 1.00 89.88 94 LYS A C 1
ATOM 763 O O . LYS A 1 94 ? 9.759 3.624 8.986 1.00 89.88 94 LYS A O 1
ATOM 768 N N . PRO A 1 95 ? 8.700 5.584 8.612 1.00 90.88 95 PRO A N 1
ATOM 769 C CA . PRO A 1 95 ? 8.980 6.107 9.942 1.00 90.88 95 PRO A CA 1
ATOM 770 C C . PRO A 1 95 ? 8.301 5.246 11.020 1.00 90.88 95 PRO A C 1
ATOM 772 O O . PRO A 1 95 ? 7.203 4.731 10.773 1.00 90.88 95 PRO A O 1
ATOM 775 N N . PRO A 1 96 ? 8.927 5.087 12.199 1.00 92.81 96 PRO A N 1
ATOM 776 C CA . PRO A 1 96 ? 8.290 4.435 13.335 1.00 92.81 96 PRO A CA 1
ATOM 777 C C . PRO A 1 96 ? 7.076 5.248 13.789 1.00 92.81 96 PRO A C 1
ATOM 779 O O . PRO A 1 96 ? 7.133 6.480 13.821 1.00 92.81 96 PRO A O 1
ATOM 782 N N . LEU A 1 97 ? 5.982 4.571 14.138 1.00 92.94 97 LEU A N 1
ATOM 783 C CA . LEU A 1 97 ? 4.817 5.222 14.736 1.00 92.94 97 LEU A CA 1
ATOM 784 C C . LEU A 1 97 ? 4.699 4.860 16.211 1.00 92.94 97 LEU A C 1
ATOM 786 O O . LEU A 1 97 ? 4.828 3.693 16.570 1.00 92.94 97 LEU A O 1
ATOM 790 N N . SER A 1 98 ? 4.409 5.867 17.034 1.00 94.56 98 SER A N 1
ATOM 791 C CA . SER A 1 98 ? 4.190 5.671 18.461 1.00 94.56 98 SER A CA 1
ATOM 792 C C . SER A 1 98 ? 2.785 5.160 18.772 1.00 94.56 98 SER A C 1
ATOM 794 O O . SER A 1 98 ? 1.815 5.528 18.095 1.00 94.56 98 SER A O 1
ATOM 796 N N . LEU A 1 99 ? 2.655 4.389 19.852 1.00 92.50 99 LEU A N 1
ATOM 797 C CA . LEU A 1 99 ? 1.357 3.921 20.354 1.00 92.50 99 LEU A CA 1
ATOM 798 C C . LEU A 1 99 ? 0.390 5.072 20.649 1.00 92.50 99 LEU A C 1
ATOM 800 O O . LEU A 1 99 ? -0.758 5.038 20.211 1.00 92.50 99 LEU A O 1
ATOM 804 N N . SER A 1 100 ? 0.854 6.146 21.295 1.00 94.00 100 SER A N 1
ATOM 805 C CA . SER A 1 100 ? 0.005 7.305 21.606 1.00 94.00 100 SER A CA 1
ATOM 806 C C . SER A 1 100 ? -0.581 7.961 20.352 1.00 94.00 100 SER A C 1
ATOM 808 O O . SER A 1 100 ? -1.677 8.513 20.391 1.00 94.00 100 SER A O 1
ATOM 810 N N . ARG A 1 101 ? 0.137 7.914 19.222 1.00 92.69 101 ARG A N 1
ATOM 811 C CA . ARG A 1 101 ? -0.359 8.441 17.946 1.00 92.69 101 ARG A CA 1
ATOM 812 C C . ARG A 1 101 ? -1.351 7.487 17.287 1.00 92.69 101 ARG A C 1
ATOM 814 O O . ARG A 1 101 ? -2.258 7.958 16.612 1.00 92.69 101 ARG A O 1
ATOM 821 N N . LEU A 1 102 ? -1.192 6.179 17.487 1.00 92.25 102 LEU A N 1
ATOM 822 C CA . LEU A 1 102 ? -2.135 5.175 17.003 1.00 92.25 102 LEU A CA 1
ATOM 823 C C . LEU A 1 102 ? -3.490 5.304 17.709 1.00 92.25 102 LEU A C 1
ATOM 825 O O . LEU A 1 102 ? -4.509 5.348 17.025 1.00 92.25 102 LEU A O 1
ATOM 829 N N . VAL A 1 103 ? -3.487 5.447 19.040 1.00 93.25 103 VAL A N 1
ATOM 830 C CA . VAL A 1 103 ? -4.706 5.630 19.850 1.00 93.25 103 VAL A CA 1
ATOM 831 C C . VAL A 1 103 ? -5.505 6.829 19.341 1.00 93.25 103 VAL A C 1
ATOM 833 O O . VAL A 1 103 ? -6.654 6.667 18.952 1.00 93.25 103 VAL A O 1
ATOM 836 N N . LYS A 1 104 ? -4.851 7.983 19.160 1.00 93.31 104 LYS A N 1
ATOM 837 C CA . LYS A 1 104 ? -5.483 9.200 18.617 1.00 93.31 104 LYS A CA 1
ATOM 838 C C . LYS A 1 104 ? -6.101 9.037 17.226 1.00 93.31 104 LYS A C 1
ATOM 840 O O . LYS A 1 104 ? -7.035 9.742 16.873 1.00 93.31 104 LYS A O 1
ATOM 845 N N . VAL A 1 105 ? -5.559 8.152 16.387 1.00 92.31 105 VAL A N 1
ATOM 846 C CA . VAL A 1 105 ? -6.088 7.903 15.030 1.00 92.31 105 VAL A CA 1
ATOM 847 C C . VAL A 1 105 ? -7.263 6.917 15.045 1.00 92.31 105 VAL A C 1
ATOM 849 O O . VAL A 1 105 ? -8.087 6.931 14.120 1.00 92.31 105 VAL A O 1
ATOM 852 N N . MET A 1 106 ? -7.301 6.055 16.064 1.00 94.25 106 MET A N 1
ATOM 853 C CA . MET A 1 106 ? -8.325 5.035 16.293 1.00 94.25 106 MET A CA 1
ATOM 854 C C . MET A 1 106 ? -9.509 5.550 17.122 1.00 94.25 106 MET A C 1
ATOM 856 O O . MET A 1 106 ? -10.555 4.908 17.113 1.00 94.25 106 MET A O 1
ATOM 860 N N . GLU A 1 107 ? -9.384 6.703 17.787 1.00 94.00 107 GLU A N 1
ATOM 861 C CA . GLU A 1 107 ? -10.503 7.391 18.442 1.00 94.00 107 GLU A CA 1
ATOM 862 C C . GLU A 1 107 ? -11.694 7.530 17.467 1.00 94.00 107 GLU A C 1
ATOM 864 O O . GLU A 1 107 ? -11.558 8.048 16.354 1.00 94.00 107 GLU A O 1
ATOM 869 N N . GLY A 1 108 ? -12.857 7.000 17.864 1.00 92.56 108 GLY A N 1
ATOM 870 C CA . GLY A 1 108 ? -14.086 6.990 17.059 1.00 92.56 108 GLY A CA 1
ATOM 871 C C . GLY A 1 108 ? -14.167 5.916 15.963 1.00 92.56 108 GLY A C 1
ATOM 872 O O . GLY A 1 108 ? -15.052 5.994 15.112 1.00 92.56 108 GLY A O 1
ATOM 873 N N . LYS A 1 109 ? -13.252 4.934 15.931 1.00 93.44 109 LYS A N 1
ATOM 874 C CA . LYS A 1 109 ? -13.217 3.848 14.928 1.00 93.44 109 LYS A CA 1
ATOM 875 C C . LYS A 1 109 ? -13.014 2.471 15.561 1.00 93.44 109 LYS A C 1
ATOM 877 O O . LYS A 1 109 ? -12.065 1.758 15.233 1.00 93.44 109 LYS A O 1
ATOM 882 N N . GLU A 1 110 ? -13.922 2.111 16.451 1.00 90.12 110 GLU A N 1
ATOM 883 C CA . GLU A 1 110 ? -13.821 0.926 17.313 1.00 90.12 110 GLU A CA 1
ATOM 884 C C . GLU A 1 110 ? -13.958 -0.390 16.528 1.00 90.12 110 GLU A C 1
ATOM 886 O O . GLU A 1 110 ? -13.261 -1.360 16.811 1.00 90.12 110 GLU A O 1
ATOM 891 N N . ASP A 1 111 ? -14.751 -0.387 15.452 1.00 94.31 111 ASP A N 1
ATOM 892 C CA . ASP A 1 111 ? -15.030 -1.584 14.644 1.00 94.31 111 ASP A CA 1
ATOM 893 C C . ASP A 1 111 ? -13.963 -1.884 13.577 1.00 94.31 111 ASP A C 1
ATOM 895 O O . ASP A 1 111 ? -14.089 -2.828 12.792 1.00 94.31 111 ASP A O 1
ATOM 899 N N . THR A 1 112 ? -12.917 -1.056 13.478 1.00 93.25 112 THR A N 1
ATOM 900 C CA . THR A 1 112 ? -11.931 -1.154 12.394 1.00 93.25 112 THR A CA 1
ATOM 901 C C . THR A 1 112 ? -10.551 -1.542 12.891 1.00 93.25 112 THR A C 1
ATOM 903 O O . THR A 1 112 ? -10.063 -1.062 13.908 1.00 93.25 112 THR A O 1
ATOM 906 N N . ILE A 1 113 ? -9.869 -2.372 12.105 1.00 94.06 113 ILE A N 1
ATOM 907 C CA . ILE A 1 113 ? -8.516 -2.824 12.421 1.00 94.06 113 ILE A CA 1
ATOM 908 C C . ILE A 1 113 ? -7.496 -1.854 11.816 1.00 94.06 113 ILE A C 1
ATOM 910 O O . ILE A 1 113 ? -7.451 -1.653 10.597 1.00 94.06 113 ILE A O 1
ATOM 914 N N . ALA A 1 114 ? -6.620 -1.293 12.652 1.00 92.56 114 ALA A N 1
ATOM 915 C CA . ALA A 1 114 ? -5.458 -0.549 12.177 1.00 92.56 114 ALA A CA 1
ATOM 916 C C . ALA A 1 114 ? -4.376 -1.487 11.629 1.00 92.56 114 ALA A C 1
ATOM 918 O O . ALA A 1 114 ? -3.867 -2.363 12.322 1.00 92.56 114 ALA A O 1
ATOM 919 N N . VAL A 1 115 ? -3.959 -1.239 10.385 1.00 92.88 115 VAL A N 1
ATOM 920 C CA . VAL A 1 115 ? -2.854 -1.958 9.739 1.00 92.88 115 VAL A CA 1
ATOM 921 C C . VAL A 1 115 ? -1.703 -0.996 9.463 1.00 92.88 115 VAL A C 1
ATOM 923 O O . VAL A 1 115 ? -1.850 -0.020 8.720 1.00 92.88 115 VAL A O 1
ATOM 926 N N . LEU A 1 116 ? -0.530 -1.298 10.022 1.00 91.94 116 LEU A N 1
ATOM 927 C CA . LEU A 1 116 ? 0.702 -0.540 9.811 1.00 91.94 116 LEU A CA 1
ATOM 928 C C . LEU A 1 116 ? 1.732 -1.377 9.042 1.00 91.94 116 LEU A C 1
ATOM 930 O O . LEU A 1 116 ? 1.921 -2.559 9.303 1.00 91.94 116 LEU A O 1
ATOM 934 N N . VAL A 1 117 ? 2.442 -0.736 8.111 1.00 90.50 117 VAL A N 1
ATOM 935 C CA . VAL A 1 117 ? 3.621 -1.312 7.445 1.00 90.50 117 VAL A CA 1
ATOM 936 C C . VAL A 1 117 ? 4.839 -0.522 7.904 1.00 90.50 117 VAL A C 1
ATOM 938 O O . VAL A 1 117 ? 5.242 0.444 7.257 1.00 90.50 117 VAL A O 1
ATOM 941 N N . GLY A 1 118 ? 5.380 -0.896 9.058 1.00 90.56 118 GLY A N 1
ATOM 942 C CA . GLY A 1 118 ? 6.466 -0.186 9.723 1.00 90.56 118 GLY A CA 1
ATOM 943 C C . GLY A 1 118 ? 6.678 -0.703 11.140 1.00 90.56 118 GLY A C 1
ATOM 944 O O . GLY A 1 118 ? 6.029 -1.656 11.561 1.00 90.56 118 GLY A O 1
ATOM 945 N N . THR A 1 119 ? 7.600 -0.075 11.857 1.00 91.12 119 THR A N 1
ATOM 946 C CA . THR A 1 119 ? 7.854 -0.370 13.268 1.00 91.12 119 THR A CA 1
ATOM 947 C C . THR A 1 119 ? 6.894 0.418 14.155 1.00 91.12 119 THR A C 1
ATOM 949 O O . THR A 1 119 ? 6.581 1.574 13.861 1.00 91.12 119 THR A O 1
ATOM 952 N N . ILE A 1 120 ? 6.451 -0.211 15.239 1.00 91.56 120 ILE A N 1
ATOM 953 C CA . ILE A 1 120 ? 5.668 0.419 16.304 1.00 91.56 120 ILE A CA 1
ATOM 954 C C . ILE A 1 120 ? 6.612 0.637 17.487 1.00 91.56 120 ILE A C 1
ATOM 956 O O . ILE A 1 120 ? 7.413 -0.252 17.786 1.00 91.56 120 ILE A O 1
ATOM 960 N N . CYS A 1 121 ? 6.548 1.818 18.097 1.00 86.31 121 CYS A N 1
ATOM 961 C CA . CYS A 1 121 ? 7.370 2.209 19.241 1.00 86.31 121 CYS A CA 1
ATOM 962 C C . CYS A 1 121 ? 6.520 2.731 20.401 1.00 86.31 121 CYS A C 1
ATOM 964 O O . CYS A 1 121 ? 5.392 3.228 20.158 1.00 86.31 121 CYS A O 1
#

Radius of gyration: 30.18 Å; chains: 1; bounding box: 61×56×82 Å

Foldseek 3Di:
DDDDDDDDDDDDDDDDDDDDDDDDDDDDDDPPVPPPPPPDDVPPDDDDPADPDAPDPDPVLVVVLVVLVVCCVPVVDPVSVVVNSLSNDDQVVQDEAEPVVVVVVCVVPVPDDDDGDHHYD

pLDDT: mean 74.34, std 24.67, range [26.97, 96.06]